Protein AF-A0A392WA42-F1 (afdb_monomer)

Sequence (59 aa):
MVSSVSLEGYASGTARGGVPSARIAIYKACWEFHCNEADILAAFDAAIADGVDVLSVSI

Organism: NCBI:txid97028

Radius of gyration: 15.56 Å; Cα contacts (8 Å, |Δi|>4): 41; chains: 1; bounding box: 27×22×38 Å

Solvent-accessible surface area (backbone atoms only — not comparable to full-atom values): 4046 Å² total; per-residue (Å²): 122,44,74,82,39,55,61,97,74,45,82,67,38,67,52,70,64,98,60,80,84,63,87,84,85,88,68,88,30,64,55,100,89,52,58,51,69,65,42,41,52,53,35,50,56,51,41,59,75,73,61,62,94,75,86,89,85,90,129

Secondary structure (DSSP, 8-state):
-EEEEEETTEEEEEE--SSTT--------B-SS-B-HHHHHHHHHHHHHTT-S------

pLDDT: mean 96.76, std 1.83, range [90.0, 98.75]

Structure (mmCIF, N/CA/C/O backbone):
data_AF-A0A392WA42-F1
#
_entry.id   AF-A0A392WA42-F1
#
loop_
_atom_site.group_PDB
_atom_site.id
_atom_site.type_symbol
_atom_site.label_atom_id
_atom_site.label_alt_id
_atom_site.label_comp_id
_atom_site.label_asym_id
_atom_site.label_entity_id
_atom_site.label_seq_id
_atom_site.pdbx_PDB_ins_code
_atom_site.Cartn_x
_atom_site.Cartn_y
_atom_site.Cartn_z
_atom_site.occupancy
_atom_site.B_iso_or_equiv
_atom_site.auth_seq_id
_atom_site.auth_comp_id
_atom_site.auth_asym_id
_atom_site.auth_atom_id
_atom_site.pdbx_PDB_model_num
ATOM 1 N N . MET A 1 1 ? -11.203 -5.627 14.431 1.00 91.44 1 MET A N 1
ATOM 2 C CA . MET A 1 1 ? -11.584 -4.428 15.216 1.00 91.44 1 MET A CA 1
ATOM 3 C C . MET A 1 1 ? -10.743 -4.429 16.473 1.00 91.44 1 MET A C 1
ATOM 5 O O . MET A 1 1 ? -10.528 -5.516 16.994 1.00 91.44 1 MET A O 1
ATOM 9 N N . VAL A 1 2 ? -10.272 -3.271 16.934 1.00 95.56 2 VAL A N 1
ATOM 10 C CA . VAL A 1 2 ? -9.460 -3.180 18.159 1.00 95.56 2 VAL A CA 1
ATOM 11 C C . VAL A 1 2 ? -10.083 -2.151 19.091 1.00 95.56 2 VAL A C 1
ATOM 13 O O . VAL A 1 2 ? -10.192 -0.981 18.731 1.00 95.56 2 VAL A O 1
ATOM 16 N N . SER A 1 3 ? -10.547 -2.608 20.250 1.00 96.62 3 SER A N 1
ATOM 17 C CA . SER A 1 3 ? -11.183 -1.776 21.273 1.00 96.62 3 SER A CA 1
ATOM 18 C C . SER A 1 3 ? -10.157 -1.026 22.121 1.00 96.62 3 SER A C 1
ATOM 20 O O . SER A 1 3 ? -9.026 -1.483 22.271 1.00 96.62 3 SER A O 1
ATOM 22 N N . SER A 1 4 ? -10.594 0.072 22.739 1.00 95.88 4 SER A N 1
ATOM 23 C CA . SER A 1 4 ? -9.830 0.844 23.731 1.00 95.88 4 SER A CA 1
ATOM 24 C C . SER A 1 4 ? -8.492 1.385 23.216 1.00 95.88 4 SER A C 1
ATOM 26 O O . SER A 1 4 ? -7.522 1.472 23.966 1.00 95.88 4 SER A O 1
ATOM 28 N N . VAL A 1 5 ? -8.432 1.753 21.936 1.00 97.62 5 VAL A N 1
ATOM 29 C CA . VAL A 1 5 ? -7.255 2.411 21.354 1.00 97.62 5 VAL A CA 1
ATOM 30 C C . VAL A 1 5 ? -7.354 3.924 21.528 1.00 97.62 5 VAL A C 1
ATOM 32 O O . VAL A 1 5 ? -8.449 4.486 21.477 1.00 97.62 5 VAL A O 1
ATOM 35 N N . SER A 1 6 ? -6.215 4.582 21.737 1.00 97.50 6 SER A N 1
ATOM 36 C CA . SER A 1 6 ? -6.088 6.045 21.777 1.00 97.50 6 SER A CA 1
ATOM 37 C C . SER A 1 6 ? -4.635 6.465 21.521 1.00 97.50 6 SER A C 1
ATOM 39 O O . SER A 1 6 ? -3.727 5.645 21.669 1.00 97.50 6 SER A O 1
ATOM 41 N N . LEU A 1 7 ? -4.419 7.731 21.149 1.00 97.56 7 LEU A N 1
ATOM 42 C CA . LEU A 1 7 ? -3.091 8.360 21.112 1.00 97.56 7 LEU A CA 1
ATOM 43 C C . LEU A 1 7 ? -2.973 9.295 22.312 1.00 97.56 7 LEU A C 1
ATOM 45 O O . LEU A 1 7 ? -3.635 10.328 22.323 1.00 97.56 7 LEU A O 1
ATOM 49 N N . GLU A 1 8 ? -2.171 8.940 23.318 1.00 96.12 8 GLU A N 1
ATOM 50 C CA . GLU A 1 8 ? -2.020 9.745 24.546 1.00 96.12 8 GLU A CA 1
ATOM 51 C C . GLU A 1 8 ? -3.378 10.149 25.177 1.00 96.12 8 GLU A C 1
ATOM 53 O O . GLU A 1 8 ? -3.545 11.245 25.704 1.00 96.12 8 GLU A O 1
ATOM 58 N N . GLY A 1 9 ? -4.395 9.282 25.072 1.00 94.62 9 GLY A N 1
ATOM 59 C CA . GLY A 1 9 ? -5.760 9.537 25.555 1.00 94.62 9 GLY A CA 1
ATOM 60 C C . GLY A 1 9 ? -6.692 10.269 24.576 1.00 94.62 9 GLY A C 1
ATOM 61 O O . GLY A 1 9 ? -7.906 10.285 24.794 1.00 94.62 9 GLY A O 1
ATOM 62 N N . TYR A 1 10 ? -6.183 10.810 23.467 1.00 96.44 10 TYR A N 1
ATOM 63 C CA . TYR A 1 10 ? -7.008 11.403 22.412 1.00 96.44 10 TYR A CA 1
ATOM 64 C C . TYR A 1 10 ? -7.666 10.343 21.524 1.00 96.44 10 TYR A C 1
ATOM 66 O O . TYR A 1 10 ? -7.108 9.272 21.275 1.00 96.44 10 TYR A O 1
ATOM 74 N N . ALA A 1 11 ? -8.855 10.685 21.012 1.00 96.00 11 ALA A N 1
ATOM 75 C CA . ALA A 1 11 ? -9.646 9.851 20.103 1.00 96.00 11 ALA A CA 1
ATOM 76 C C . ALA A 1 11 ? -9.893 8.424 20.634 1.00 96.00 11 ALA A C 1
ATOM 78 O O . ALA A 1 11 ? -9.821 7.449 19.887 1.00 96.00 11 ALA A O 1
ATOM 79 N N . SER A 1 12 ? -10.190 8.311 21.934 1.00 97.19 12 SER A N 1
ATOM 80 C CA . SER A 1 12 ? -10.502 7.032 22.574 1.00 97.19 12 SER A CA 1
ATOM 81 C C . SER A 1 12 ? -11.705 6.353 21.919 1.00 97.19 12 SER A C 1
ATOM 83 O O . SER A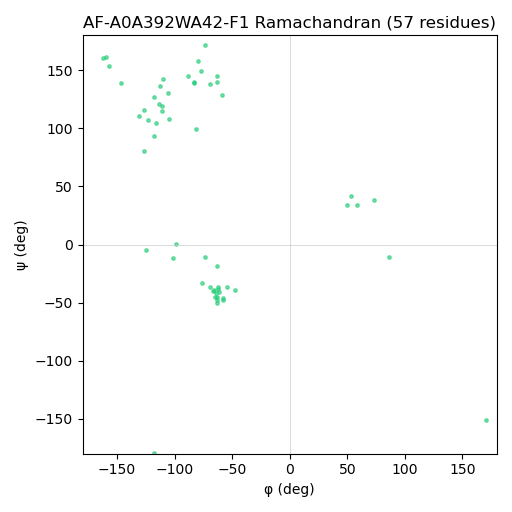 1 12 ? -12.767 6.960 21.754 1.00 97.19 12 SER A O 1
ATOM 85 N N . GLY A 1 13 ? -11.547 5.084 21.552 1.00 96.50 13 GLY A N 1
ATO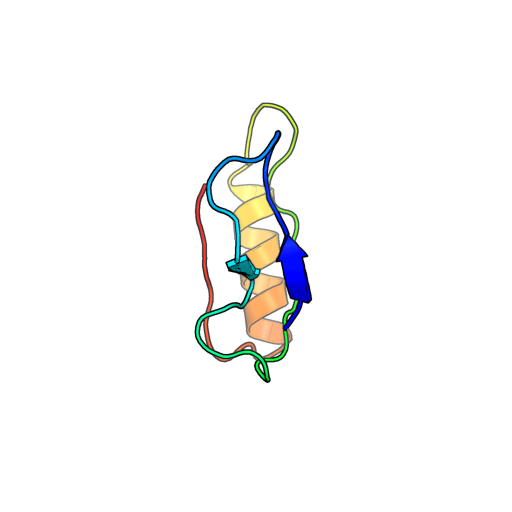M 86 C CA . GLY A 1 13 ? -12.625 4.316 20.945 1.00 96.50 13 GLY A CA 1
ATOM 87 C C . GLY A 1 13 ? -12.178 2.974 20.387 1.00 96.50 13 GLY A C 1
ATOM 88 O O . GLY A 1 13 ? -11.252 2.334 20.883 1.00 96.50 13 GLY A O 1
ATOM 89 N N . THR A 1 14 ? -12.883 2.522 19.351 1.00 97.38 14 THR A N 1
ATOM 90 C CA . THR A 1 14 ? -12.577 1.278 18.638 1.00 97.38 14 THR A CA 1
ATOM 91 C C . THR A 1 14 ? -12.070 1.599 17.238 1.00 97.38 14 T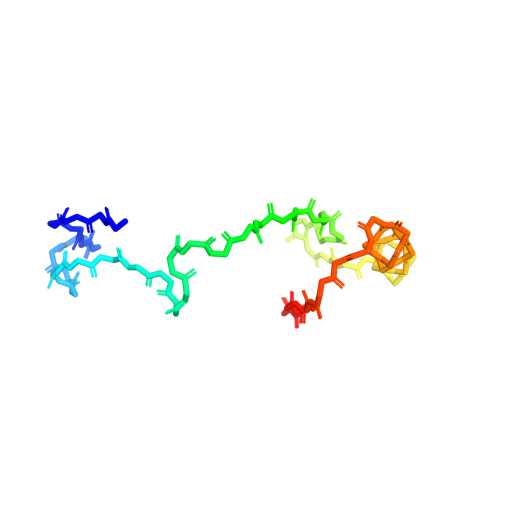HR A C 1
ATOM 93 O O . THR A 1 14 ? -12.812 2.162 16.434 1.00 97.38 14 THR A O 1
ATOM 96 N N . ALA A 1 15 ? -10.838 1.200 16.915 1.00 97.38 15 ALA A N 1
ATOM 97 C CA . ALA A 1 15 ? -10.301 1.346 15.565 1.00 97.38 15 ALA A CA 1
ATOM 98 C C . ALA A 1 15 ? -10.738 0.196 14.650 1.00 97.38 15 ALA A C 1
ATOM 100 O O . ALA A 1 15 ? -10.749 -0.990 15.019 1.00 97.38 15 ALA A O 1
ATOM 101 N N . ARG A 1 16 ? -11.071 0.564 13.411 1.00 96.44 16 ARG A N 1
ATOM 102 C CA . ARG A 1 16 ? -11.384 -0.348 12.307 1.00 96.44 16 ARG A CA 1
ATOM 103 C C . ARG A 1 16 ? -11.176 0.333 10.961 1.00 96.44 16 ARG A C 1
ATOM 105 O O . ARG A 1 16 ? -11.360 1.539 10.851 1.00 96.44 16 ARG A O 1
ATOM 112 N N . GLY A 1 17 ? -10.885 -0.462 9.935 1.00 94.88 17 GLY A N 1
ATOM 113 C CA . GLY A 1 17 ? -11.015 -0.022 8.546 1.00 94.88 17 GLY A CA 1
ATOM 114 C C . GLY A 1 17 ? -12.482 0.061 8.098 1.00 94.88 17 GLY A C 1
ATOM 115 O O . GLY A 1 17 ? -13.392 -0.405 8.801 1.00 94.88 17 GLY A O 1
ATOM 116 N N . GLY A 1 18 ? -12.701 0.615 6.900 1.00 95.44 18 GLY A N 1
ATOM 117 C CA . GLY A 1 18 ? -14.028 0.693 6.272 1.00 95.44 18 GLY A CA 1
ATOM 118 C C . GLY A 1 18 ? -14.663 -0.690 6.098 1.00 95.44 18 GLY A C 1
ATOM 119 O O . GLY A 1 18 ? -15.785 -0.918 6.556 1.00 95.44 18 GLY A O 1
ATOM 120 N N . VAL A 1 19 ? -13.886 -1.641 5.566 1.00 96.69 19 VAL A N 1
ATOM 121 C CA . VAL A 1 19 ? -14.260 -3.055 5.397 1.00 96.69 19 VAL A CA 1
ATOM 122 C C . VAL A 1 19 ? -13.312 -3.940 6.225 1.00 96.69 19 VAL A C 1
ATOM 124 O O . VAL A 1 19 ? -12.244 -4.307 5.745 1.00 96.69 19 VAL A O 1
ATOM 127 N N . PRO A 1 20 ? -13.656 -4.301 7.478 1.00 95.75 20 PRO A N 1
ATOM 128 C CA . PRO A 1 20 ? -12.758 -5.054 8.365 1.00 95.75 20 PRO A CA 1
ATOM 129 C C . PRO A 1 20 ? -12.375 -6.462 7.887 1.00 95.75 20 PRO A C 1
ATOM 131 O O . PRO A 1 20 ? -11.425 -7.030 8.411 1.00 95.75 20 PRO A O 1
ATOM 134 N N . SER A 1 21 ? -13.136 -7.034 6.952 1.00 96.31 21 SER A N 1
ATOM 135 C CA . SER A 1 21 ? -12.918 -8.369 6.383 1.00 96.31 21 SER A CA 1
ATOM 136 C C . SER A 1 21 ? -12.192 -8.351 5.036 1.00 96.31 21 SER A C 1
ATOM 138 O O . SER A 1 21 ? -12.012 -9.412 4.441 1.00 96.31 21 SER A O 1
ATOM 140 N N . ALA A 1 22 ? -11.824 -7.173 4.520 1.00 97.44 22 ALA A N 1
ATOM 141 C CA . ALA A 1 22 ? -11.059 -7.078 3.284 1.00 97.44 22 ALA A CA 1
ATOM 142 C C . ALA A 1 22 ? -9.686 -7.743 3.453 1.00 97.44 22 ALA A C 1
ATOM 144 O O . ALA A 1 22 ? -9.077 -7.686 4.524 1.00 97.44 22 ALA A O 1
ATOM 145 N N . ARG A 1 23 ? -9.196 -8.371 2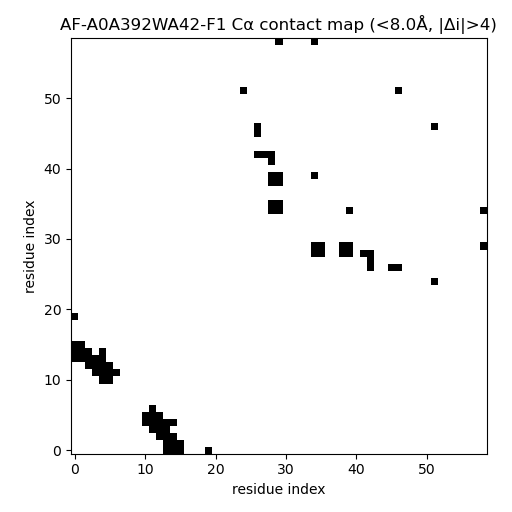.382 1.00 97.88 23 ARG A N 1
ATOM 146 C CA . ARG A 1 23 ? -7.823 -8.878 2.321 1.00 97.88 23 ARG A CA 1
ATOM 147 C C . ARG A 1 23 ? -6.903 -7.729 1.924 1.00 97.88 23 ARG A C 1
ATOM 149 O O . ARG A 1 23 ? -7.271 -6.918 1.082 1.00 97.88 23 ARG A O 1
ATOM 156 N N . ILE A 1 24 ? -5.731 -7.651 2.546 1.00 97.56 24 ILE A N 1
ATOM 157 C CA . ILE A 1 24 ? -4.748 -6.593 2.297 1.00 97.56 24 ILE A CA 1
ATOM 158 C C . ILE A 1 24 ? -3.479 -7.241 1.747 1.00 97.56 24 ILE A C 1
ATOM 160 O O . ILE A 1 24 ? -2.935 -8.147 2.378 1.00 97.56 24 ILE A O 1
ATOM 164 N N . ALA A 1 25 ? -3.011 -6.750 0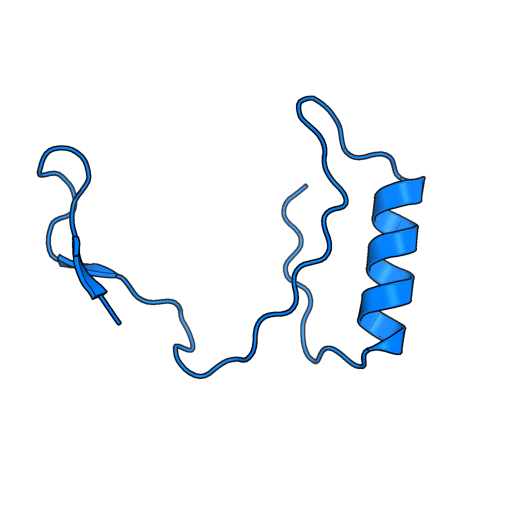.601 1.00 98.31 25 ALA A N 1
ATOM 165 C CA . ALA A 1 25 ? -1.683 -7.011 0.054 1.00 98.31 25 ALA A CA 1
ATOM 166 C C . ALA A 1 25 ? -0.876 -5.703 0.092 1.00 98.31 25 ALA A C 1
ATOM 168 O O . ALA A 1 25 ? -1.420 -4.634 -0.189 1.00 98.31 25 ALA A O 1
ATOM 169 N N . ILE A 1 26 ? 0.392 -5.771 0.505 1.00 98.12 26 ILE A N 1
ATOM 170 C CA . ILE A 1 26 ? 1.241 -4.590 0.712 1.00 98.12 26 ILE A CA 1
ATOM 171 C C . ILE A 1 26 ? 2.370 -4.598 -0.315 1.00 98.12 26 ILE A C 1
ATOM 173 O O . ILE A 1 26 ? 3.204 -5.500 -0.307 1.00 98.12 26 ILE A O 1
ATOM 177 N N . TYR A 1 27 ? 2.436 -3.540 -1.122 1.00 97.94 27 TYR A N 1
ATOM 178 C CA . TYR A 1 27 ? 3.494 -3.307 -2.103 1.00 97.94 27 TYR A CA 1
ATOM 179 C C . TYR A 1 27 ? 4.262 -2.045 -1.702 1.00 97.94 27 TYR A C 1
ATOM 181 O O . TYR A 1 27 ? 3.762 -0.927 -1.824 1.00 97.94 27 TYR A O 1
ATOM 189 N N . LYS A 1 28 ? 5.466 -2.209 -1.146 1.00 96.19 28 LYS A N 1
ATOM 190 C CA . LYS A 1 28 ? 6.279 -1.081 -0.675 1.00 96.19 28 LYS A CA 1
ATOM 191 C C . LYS A 1 28 ? 7.020 -0.436 -1.850 1.00 96.19 28 LYS A C 1
ATOM 193 O O . LYS A 1 28 ? 8.072 -0.922 -2.243 1.00 96.19 28 LYS A O 1
ATOM 198 N N . ALA A 1 29 ? 6.483 0.674 -2.350 1.00 97.06 29 ALA A N 1
ATOM 199 C CA . ALA A 1 29 ? 7.097 1.484 -3.410 1.00 97.06 29 ALA A CA 1
ATOM 200 C C . ALA A 1 29 ? 7.812 2.753 -2.900 1.00 97.06 29 ALA A C 1
ATOM 202 O O . ALA A 1 29 ? 8.530 3.412 -3.647 1.00 97.06 29 ALA A O 1
ATOM 203 N N . CYS A 1 30 ? 7.603 3.111 -1.631 1.00 96.44 30 CYS A N 1
ATOM 204 C CA . CYS A 1 30 ? 8.169 4.304 -1.011 1.00 96.44 30 CYS A CA 1
ATOM 205 C C . CYS A 1 30 ? 9.235 3.952 0.024 1.00 96.44 30 CYS A C 1
ATOM 207 O O . CYS A 1 30 ? 9.094 3.007 0.815 1.00 96.44 30 CYS A O 1
ATOM 209 N N . TRP A 1 31 ? 10.271 4.778 0.054 1.00 95.00 31 TRP A N 1
ATOM 210 C CA . TRP A 1 31 ? 11.351 4.758 1.030 1.00 95.00 31 TRP A CA 1
ATOM 211 C C . TRP A 1 31 ? 11.358 6.069 1.816 1.00 95.00 31 TRP A C 1
ATOM 213 O O . TRP A 1 31 ? 10.500 6.920 1.614 1.00 9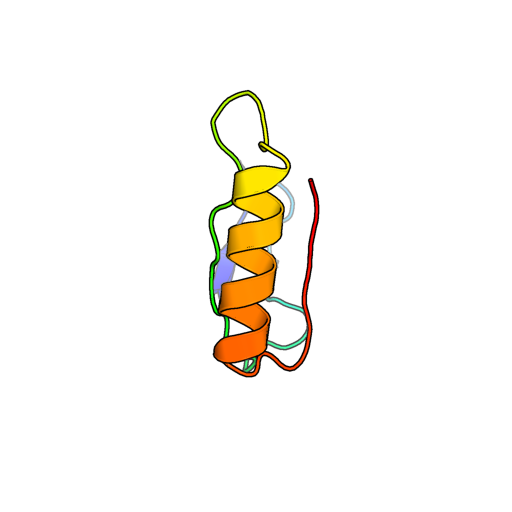5.00 31 TRP A O 1
ATOM 223 N N . GLU A 1 32 ? 12.302 6.214 2.745 1.00 93.19 32 GLU A N 1
ATOM 224 C CA . GLU A 1 32 ? 12.294 7.266 3.773 1.00 93.19 32 GLU A CA 1
ATOM 225 C C . GLU A 1 32 ? 12.007 8.681 3.242 1.00 93.19 32 GLU A C 1
ATOM 227 O O . GLU A 1 32 ? 11.265 9.425 3.875 1.00 93.19 32 GLU A O 1
ATOM 232 N N . PHE A 1 33 ? 12.537 9.035 2.068 1.00 90.00 33 PHE A N 1
ATOM 233 C CA . PHE A 1 33 ? 12.431 10.396 1.529 1.00 90.00 33 PHE A CA 1
ATOM 234 C C . PHE A 1 33 ? 11.829 10.492 0.128 1.00 90.00 33 PHE A C 1
ATOM 236 O O . PHE A 1 33 ? 11.683 11.599 -0.385 1.00 90.00 33 PHE A O 1
ATOM 243 N N . HIS A 1 34 ? 11.541 9.370 -0.529 1.00 93.19 34 HIS A N 1
ATOM 244 C CA . HIS A 1 34 ? 11.072 9.383 -1.912 1.00 93.19 34 HIS A CA 1
ATOM 245 C C . HIS A 1 34 ? 10.415 8.062 -2.305 1.00 93.19 34 HIS A C 1
ATOM 247 O O . HIS A 1 34 ? 10.661 7.010 -1.710 1.00 93.19 34 HIS A O 1
ATOM 253 N N . CYS A 1 35 ? 9.624 8.129 -3.368 1.00 96.81 35 CYS A N 1
ATOM 254 C CA . CYS A 1 35 ? 9.037 6.983 -4.039 1.00 96.81 35 CYS A CA 1
ATOM 255 C C . CYS A 1 35 ? 9.494 7.058 -5.493 1.00 96.81 35 CYS A C 1
ATOM 257 O O .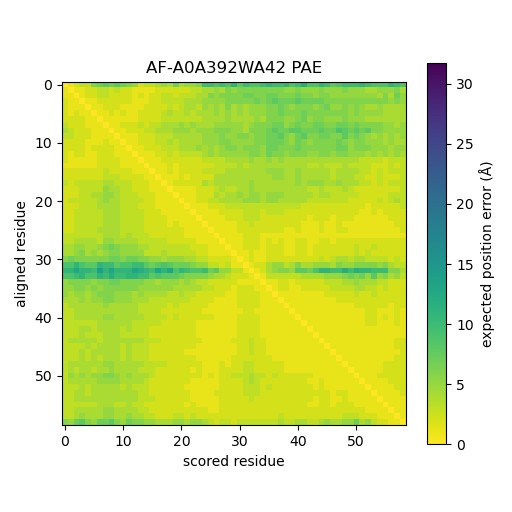 CYS A 1 35 ? 9.085 7.961 -6.223 1.00 96.81 35 CYS A O 1
ATOM 259 N N . ASN A 1 36 ? 10.409 6.176 -5.895 1.00 96.81 36 ASN A N 1
ATOM 260 C CA . ASN A 1 36 ? 10.888 6.196 -7.271 1.00 96.81 36 ASN A CA 1
ATOM 261 C C . ASN A 1 36 ? 9.766 5.747 -8.200 1.00 96.81 36 ASN A C 1
ATOM 263 O O . ASN A 1 36 ? 9.096 4.752 -7.931 1.00 96.81 36 ASN A O 1
ATOM 267 N N . GLU A 1 37 ? 9.614 6.427 -9.333 1.00 96.81 37 GLU A N 1
ATOM 268 C CA . GLU A 1 37 ? 8.626 6.064 -10.355 1.00 96.81 37 GLU A CA 1
ATOM 269 C C . GLU A 1 37 ? 8.785 4.602 -10.798 1.00 96.81 37 GLU A C 1
ATOM 271 O O . GLU A 1 37 ? 7.795 3.900 -10.976 1.00 96.81 37 GLU A O 1
ATOM 276 N N . ALA A 1 38 ? 10.025 4.110 -10.885 1.00 97.81 38 ALA A N 1
ATOM 277 C CA . ALA A 1 38 ? 10.314 2.713 -11.196 1.00 97.81 38 ALA A CA 1
ATOM 278 C C . ALA A 1 38 ? 9.796 1.734 -10.124 1.00 97.81 38 ALA A C 1
ATOM 280 O O . ALA A 1 38 ? 9.221 0.707 -10.475 1.00 97.81 38 ALA A O 1
ATOM 281 N N . ASP A 1 39 ? 9.947 2.058 -8.834 1.00 97.38 39 ASP A N 1
ATOM 282 C CA . ASP A 1 39 ? 9.446 1.223 -7.730 1.00 97.38 39 ASP A CA 1
ATOM 283 C C . ASP A 1 39 ? 7.911 1.238 -7.690 1.00 97.38 39 ASP A C 1
ATOM 285 O O . ASP A 1 39 ? 7.276 0.215 -7.431 1.00 97.38 39 ASP A O 1
ATOM 289 N N . ILE A 1 40 ? 7.306 2.391 -7.994 1.00 98.06 40 ILE A N 1
ATOM 290 C CA . ILE A 1 40 ? 5.854 2.542 -8.114 1.00 98.06 40 ILE A CA 1
ATOM 291 C C . ILE A 1 40 ? 5.330 1.673 -9.259 1.00 98.06 40 ILE A C 1
ATOM 293 O O . ILE A 1 40 ? 4.411 0.884 -9.046 1.00 98.06 40 ILE A O 1
ATOM 297 N N . LEU A 1 41 ? 5.923 1.764 -10.452 1.00 98.31 41 LEU A N 1
ATOM 298 C CA . LEU A 1 41 ? 5.523 0.949 -11.602 1.00 98.31 41 LEU A CA 1
ATOM 299 C C . LEU A 1 41 ? 5.715 -0.549 -11.333 1.00 98.31 41 LEU A C 1
ATOM 301 O O . LEU A 1 41 ? 4.815 -1.332 -11.624 1.00 98.31 41 LEU A O 1
ATOM 305 N N . ALA A 1 42 ? 6.819 -0.944 -10.694 1.00 98.50 42 ALA A N 1
ATOM 306 C CA . ALA A 1 42 ? 7.035 -2.333 -10.293 1.00 98.50 42 ALA A CA 1
ATOM 307 C C . ALA A 1 42 ? 5.972 -2.828 -9.291 1.00 98.50 42 ALA A C 1
ATOM 309 O O . ALA A 1 42 ? 5.514 -3.968 -9.382 1.00 98.50 42 ALA A O 1
ATOM 310 N N . ALA A 1 43 ? 5.546 -1.976 -8.353 1.00 98.50 43 ALA A N 1
ATOM 311 C CA . ALA A 1 43 ? 4.470 -2.293 -7.419 1.00 98.50 43 ALA A CA 1
ATOM 312 C C . ALA A 1 43 ? 3.108 -2.436 -8.119 1.00 98.50 43 ALA A C 1
ATOM 314 O O . ALA A 1 43 ? 2.354 -3.349 -7.780 1.00 98.50 43 ALA A O 1
ATOM 315 N N . PHE A 1 44 ? 2.801 -1.579 -9.099 1.00 98.50 44 PHE A N 1
ATOM 316 C CA . PHE A 1 44 ?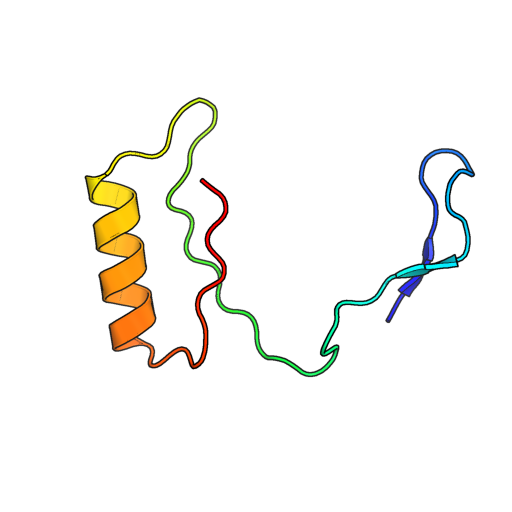 1.586 -1.707 -9.910 1.00 98.50 44 PHE A CA 1
ATOM 317 C C . PHE A 1 44 ? 1.579 -3.006 -10.720 1.00 98.50 44 PHE A C 1
ATOM 319 O O . PHE A 1 44 ? 0.584 -3.728 -10.670 1.00 98.50 44 PHE A O 1
ATOM 326 N N . ASP A 1 45 ? 2.677 -3.336 -11.404 1.00 98.69 45 ASP A N 1
ATOM 327 C CA . ASP A 1 45 ? 2.792 -4.574 -12.184 1.00 98.69 45 ASP A CA 1
ATOM 328 C C . ASP A 1 45 ? 2.565 -5.813 -11.307 1.00 98.69 45 ASP A C 1
ATOM 330 O O . ASP A 1 45 ? 1.782 -6.696 -11.667 1.00 98.69 45 ASP A O 1
ATOM 334 N N . ALA A 1 46 ? 3.189 -5.855 -10.124 1.00 98.75 46 ALA A N 1
ATOM 335 C CA . ALA A 1 46 ? 2.996 -6.942 -9.168 1.00 98.75 46 ALA A CA 1
ATOM 336 C C . ALA A 1 46 ? 1.545 -7.022 -8.667 1.00 98.75 46 ALA A C 1
ATOM 338 O O . ALA A 1 46 ? 0.956 -8.101 -8.653 1.00 98.75 46 ALA A O 1
ATOM 339 N N . ALA A 1 47 ? 0.936 -5.889 -8.308 1.00 98.62 47 ALA A N 1
ATOM 340 C CA . ALA A 1 47 ? -0.434 -5.867 -7.804 1.00 98.62 47 ALA A CA 1
ATOM 341 C C . ALA A 1 47 ? -1.466 -6.298 -8.856 1.00 98.62 47 ALA A C 1
ATOM 343 O O . ALA A 1 47 ? -2.415 -7.020 -8.541 1.00 98.62 47 ALA A O 1
ATOM 344 N N . ILE A 1 48 ? -1.275 -5.885 -10.111 1.00 98.56 48 ILE A N 1
ATOM 345 C CA . ILE A 1 48 ? -2.121 -6.313 -11.229 1.00 98.56 48 ILE A CA 1
ATOM 346 C C . ILE A 1 48 ? -1.959 -7.818 -11.463 1.00 98.56 48 ILE A C 1
ATOM 348 O O . ILE A 1 48 ? -2.961 -8.516 -11.615 1.00 98.56 48 ILE A O 1
ATOM 352 N N . ALA A 1 49 ? -0.722 -8.328 -11.462 1.00 98.75 49 ALA A N 1
ATOM 353 C CA . ALA A 1 49 ? -0.450 -9.753 -11.641 1.00 98.75 49 ALA A CA 1
ATOM 354 C C . ALA A 1 49 ? -1.048 -10.619 -10.518 1.00 98.75 49 ALA A C 1
ATOM 356 O O . ALA A 1 49 ? -1.560 -11.706 -10.791 1.00 98.75 49 ALA A O 1
ATOM 357 N N . ASP A 1 50 ? -1.043 -10.120 -9.280 1.00 98.56 50 ASP A N 1
ATOM 358 C CA . ASP A 1 50 ? -1.667 -10.775 -8.124 1.00 98.56 50 ASP A CA 1
ATOM 359 C C . ASP A 1 50 ? -3.207 -10.696 -8.140 1.00 98.56 50 ASP A C 1
ATOM 361 O O . ASP A 1 50 ? -3.872 -11.378 -7.355 1.00 98.56 50 ASP A O 1
ATOM 365 N N . GLY A 1 51 ? -3.789 -9.888 -9.033 1.00 98.38 51 GLY A N 1
ATOM 366 C CA . GLY A 1 51 ? -5.234 -9.773 -9.215 1.00 98.38 51 GLY A CA 1
ATOM 367 C C . GLY A 1 51 ? -5.943 -9.022 -8.089 1.00 98.38 51 GLY A C 1
ATOM 368 O O . GLY A 1 51 ? -7.038 -9.421 -7.693 1.00 98.38 51 GLY A O 1
ATOM 369 N N . VAL A 1 52 ? -5.334 -7.960 -7.545 1.00 98.38 52 VAL A N 1
ATOM 370 C CA . VAL A 1 52 ? -5.992 -7.138 -6.514 1.00 98.38 52 VAL A CA 1
ATOM 371 C C . VAL A 1 52 ? -7.250 -6.450 -7.062 1.00 98.38 52 VAL A C 1
ATOM 373 O O . VAL A 1 52 ? -7.253 -5.925 -8.172 1.00 98.38 52 VAL A O 1
ATOM 376 N N . ASP A 1 53 ? -8.320 -6.399 -6.263 1.00 98.31 53 ASP A N 1
ATOM 377 C CA . ASP A 1 53 ? -9.596 -5.804 -6.694 1.00 98.31 53 ASP A CA 1
ATOM 378 C C . ASP A 1 53 ? -9.576 -4.264 -6.705 1.00 98.31 53 ASP A C 1
ATOM 380 O O . ASP A 1 53 ? -10.263 -3.624 -7.502 1.00 98.31 53 ASP A O 1
ATOM 384 N N . VAL A 1 54 ? -8.825 -3.651 -5.782 1.00 97.38 54 VAL A N 1
ATOM 385 C CA . VAL A 1 54 ? -8.726 -2.194 -5.603 1.00 97.38 54 VAL A CA 1
ATOM 386 C C . VAL A 1 54 ? -7.316 -1.828 -5.148 1.00 97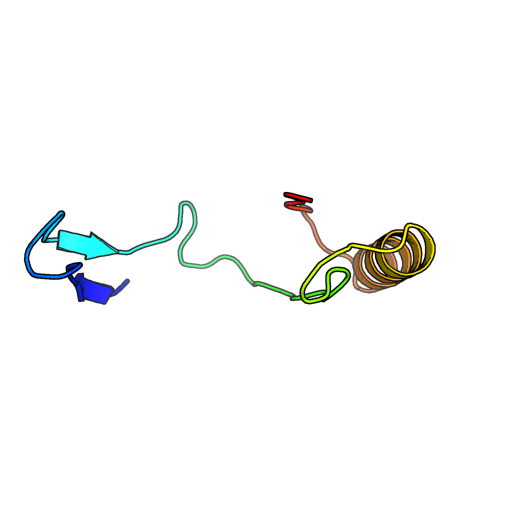.38 54 VAL A C 1
ATOM 388 O O . VAL A 1 54 ? -6.754 -2.477 -4.267 1.00 97.38 54 VAL A O 1
ATOM 391 N N . LEU A 1 55 ? -6.779 -0.736 -5.696 1.00 97.81 55 LEU A N 1
ATOM 392 C CA . LEU A 1 55 ? -5.524 -0.123 -5.264 1.00 97.81 55 LEU A CA 1
ATOM 393 C C . LEU A 1 55 ? -5.786 1.172 -4.487 1.00 97.81 55 LEU A C 1
ATOM 395 O O . LEU A 1 55 ? -6.516 2.047 -4.946 1.00 97.81 55 LEU A O 1
ATOM 399 N N . SER A 1 56 ? -5.161 1.299 -3.315 1.00 97.38 56 SER A N 1
ATOM 400 C CA . SER A 1 56 ? -5.125 2.532 -2.520 1.00 97.38 56 SER A CA 1
ATOM 401 C C . SER A 1 56 ? -3.705 3.078 -2.537 1.00 97.38 56 SER A C 1
ATOM 403 O O . SER A 1 56 ? -2.799 2.435 -2.010 1.00 97.38 56 SER A O 1
ATOM 405 N N . VAL A 1 57 ? -3.513 4.255 -3.130 1.00 97.06 57 VAL A N 1
ATOM 406 C CA . VAL A 1 57 ? -2.189 4.808 -3.433 1.00 97.06 57 VAL A CA 1
ATOM 407 C C . VAL A 1 57 ? -2.118 6.251 -2.932 1.00 97.06 57 VAL A C 1
ATOM 409 O O . VAL A 1 57 ? -2.788 7.127 -3.471 1.00 97.06 57 VAL A O 1
ATOM 412 N N . SER A 1 58 ? -1.318 6.477 -1.889 1.00 94.75 58 SER A N 1
ATOM 413 C CA . SER A 1 58 ? -1.122 7.779 -1.234 1.00 94.75 58 SER A CA 1
ATOM 414 C C . SER A 1 58 ? 0.375 8.086 -1.184 1.00 94.75 58 SER A C 1
ATOM 416 O O . SER A 1 58 ? 1.025 7.793 -0.181 1.00 94.75 58 SER A O 1
ATOM 418 N N . ILE A 1 59 ? 0.906 8.565 -2.312 1.00 92.31 59 ILE A N 1
ATOM 419 C CA . ILE A 1 59 ? 2.336 8.832 -2.555 1.00 92.31 59 ILE A CA 1
ATOM 420 C C . ILE A 1 59 ? 2.687 10.273 -2.193 1.00 92.31 59 ILE A C 1
ATOM 422 O O . ILE A 1 59 ? 1.845 11.153 -2.487 1.00 92.31 59 ILE A O 1
#

Foldseek 3Di:
DAAQDDDVPPPGGGDADPDNPDDDDDQDQDDDPDRDPVSVVVSVVVCVVVPDPDDDDDD

Mean predicted aligned error: 3.09 Å

InterPro domains:
  IPR036852 Peptidase S8/S53 domain superfamily [G3DSA:3.40.50.200] (2-59)
  IPR036852 Peptidase S8/S53 domain superfamily [SSF52743] (12-59)
  IPR045051 Subtilisin-like protease [PTHR10795] (1-59)